Protein AF-A0A5C8RTC8-F1 (afdb_monomer_lite)

Sequence (124 aa):
QGHAAAHQTCLAHLARDVAYAVDTSDDPVPWRLQLWLQSVFALAERVTDLAASTLAAKRRSLDRQLGAILATRSRCELTRDLQAKIGRARDQLLVFLAHPGHVQPTNNGSERLLRPAVVQRKMT

Foldseek 3Di:
DDPPPPPPCALLVLLVLLVVCVVVDPWCLSVLVNVLSVLLVVCLVCLQVDDLVVLVVSLVVSLVS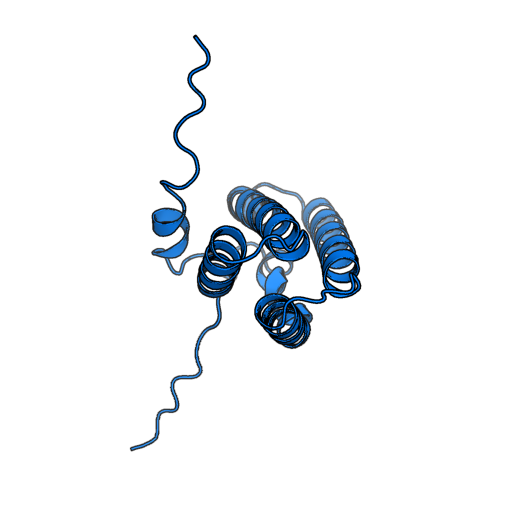LVVSLPDDDPDPSSVVSSVVCVVCSVPHSVCSNPRPPDNSDVPVRVVVVVPPPDDDPDD

Radius of gyration: 15.63 Å; chains: 1; bounding box: 41×54×36 Å

Secondary structure (DSSP, 8-state):
----------HHHHHHHHHHHHHH---HHHHHHHHHHHHHHHHHTTTTTS-HHHHHHHHHHHHHHHHHHHTS--S-HHHHHHHHHHHHHGGGTTGGGGSTTTS----TTHHHHHTTSS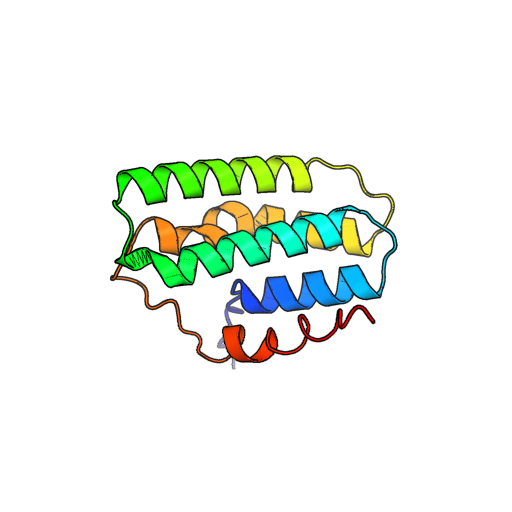------

pLDDT: mean 77.76, std 23.34, range [31.66, 98.06]

Structure (mmCIF, N/CA/C/O backbone):
data_AF-A0A5C8RTC8-F1
#
_entry.id   AF-A0A5C8RTC8-F1
#
loop_
_atom_site.group_PDB
_atom_site.id
_atom_site.type_symbol
_atom_site.label_atom_id
_atom_site.label_alt_id
_atom_site.label_comp_id
_atom_site.label_asym_id
_atom_site.label_entity_id
_atom_site.label_seq_id
_atom_site.pdbx_PDB_ins_code
_atom_site.Cartn_x
_atom_site.Cartn_y
_atom_site.Cartn_z
_atom_site.occupancy
_atom_site.B_iso_or_equiv
_atom_site.auth_seq_id
_atom_site.auth_comp_id
_atom_site.auth_asym_id
_atom_site.auth_atom_id
_atom_site.pdbx_PDB_model_num
ATOM 1 N N . GLN A 1 1 ? 0.727 -35.536 5.154 1.00 45.22 1 GLN A N 1
ATOM 2 C CA . GLN A 1 1 ? 1.306 -34.757 4.040 1.00 45.22 1 GLN A CA 1
ATOM 3 C C . GLN A 1 1 ? 0.198 -33.890 3.459 1.00 45.22 1 GLN A C 1
ATOM 5 O O . GLN A 1 1 ? -0.825 -34.454 3.097 1.00 45.22 1 GLN A O 1
ATOM 10 N N . GLY A 1 2 ? 0.362 -32.563 3.409 1.00 36.44 2 GLY A N 1
ATOM 11 C CA . GLY A 1 2 ? -0.568 -31.690 2.675 1.00 36.44 2 GLY A CA 1
ATOM 12 C C . GLY A 1 2 ? -1.383 -30.680 3.489 1.00 36.44 2 GLY A C 1
ATOM 13 O O . GLY A 1 2 ? -2.481 -30.335 3.072 1.00 36.44 2 GLY A O 1
ATOM 14 N N . HIS A 1 3 ? -0.869 -30.149 4.603 1.00 34.25 3 HIS A N 1
ATOM 15 C CA . HIS A 1 3 ? -1.328 -28.831 5.055 1.00 34.25 3 HIS A CA 1
ATOM 16 C C . HIS A 1 3 ? -0.594 -27.800 4.207 1.00 34.25 3 HIS A C 1
ATOM 18 O O . HIS A 1 3 ? 0.487 -27.342 4.572 1.00 34.25 3 HIS A O 1
ATOM 24 N N . ALA A 1 4 ? -1.130 -27.523 3.016 1.00 33.00 4 ALA A N 1
ATOM 25 C CA . ALA A 1 4 ? -0.689 -26.393 2.221 1.00 33.00 4 ALA A CA 1
ATOM 26 C C . ALA A 1 4 ? -0.743 -25.171 3.135 1.00 33.00 4 ALA A C 1
ATOM 28 O O . ALA A 1 4 ? -1.818 -24.770 3.584 1.00 33.00 4 ALA A O 1
ATOM 29 N N . ALA A 1 5 ? 0.437 -24.655 3.472 1.00 34.06 5 ALA A N 1
ATOM 30 C CA . ALA A 1 5 ? 0.617 -23.382 4.126 1.00 34.06 5 ALA A CA 1
ATOM 31 C C . ALA A 1 5 ? -0.114 -22.355 3.263 1.00 34.06 5 ALA A C 1
ATOM 33 O O . ALA A 1 5 ? 0.418 -21.886 2.258 1.00 34.06 5 ALA A O 1
ATOM 34 N N . ALA A 1 6 ? -1.374 -22.083 3.605 1.00 34.00 6 ALA A N 1
ATOM 35 C CA . ALA A 1 6 ? -2.145 -20.989 3.058 1.00 34.00 6 ALA A CA 1
ATOM 36 C C . ALA A 1 6 ? -1.396 -19.734 3.493 1.00 34.00 6 ALA A C 1
ATOM 38 O O . ALA A 1 6 ? -1.536 -19.244 4.612 1.00 34.00 6 ALA A O 1
ATOM 39 N N . HIS A 1 7 ? -0.457 -19.352 2.636 1.00 37.97 7 HIS A N 1
ATOM 40 C CA . HIS A 1 7 ? 0.582 -18.373 2.862 1.00 37.97 7 HIS A CA 1
ATOM 41 C C . HIS A 1 7 ? -0.125 -17.059 3.190 1.00 37.97 7 HIS A C 1
ATOM 43 O O . HIS A 1 7 ? -0.637 -16.389 2.291 1.00 37.97 7 HIS A O 1
ATOM 49 N N . GLN A 1 8 ? -0.224 -16.717 4.479 1.00 41.88 8 GLN A N 1
ATOM 50 C CA . GLN A 1 8 ? -0.744 -15.429 4.921 1.00 41.88 8 GLN A CA 1
ATOM 51 C C . GLN A 1 8 ? 0.174 -14.338 4.358 1.00 41.88 8 GLN A C 1
ATOM 53 O O . GLN A 1 8 ? 1.173 -13.939 4.959 1.00 41.88 8 GLN A O 1
ATOM 58 N N . THR A 1 9 ? -0.147 -13.858 3.160 1.00 54.03 9 THR A N 1
ATOM 59 C CA . THR A 1 9 ? 0.497 -12.699 2.549 1.00 54.03 9 THR A CA 1
ATOM 60 C C . THR A 1 9 ? -0.100 -11.470 3.225 1.00 54.03 9 THR A C 1
ATOM 62 O O . THR A 1 9 ? -1.003 -10.825 2.706 1.00 54.03 9 THR A O 1
ATOM 65 N N . CYS A 1 10 ? 0.336 -11.211 4.457 1.00 76.94 10 CYS A N 1
ATOM 66 C CA . CYS A 1 10 ? -0.020 -10.011 5.197 1.00 76.94 10 CYS A CA 1
ATOM 67 C C . CYS A 1 10 ? 0.659 -8.775 4.578 1.00 76.94 10 CYS A C 1
ATOM 69 O O . CYS A 1 10 ? 1.594 -8.885 3.777 1.00 76.94 10 CYS A O 1
ATOM 71 N N . LEU A 1 11 ? 0.229 -7.583 4.999 1.00 82.00 11 LEU A N 1
ATOM 72 C CA . LEU A 1 11 ? 0.848 -6.307 4.616 1.00 82.00 11 LEU A CA 1
ATOM 73 C C . LEU A 1 11 ? 2.367 -6.271 4.871 1.00 82.00 11 LEU A C 1
ATOM 75 O O . LEU A 1 11 ? 3.076 -5.541 4.189 1.00 82.00 11 LEU A O 1
ATOM 79 N N . ALA A 1 12 ? 2.882 -7.077 5.803 1.00 81.25 12 ALA A N 1
ATOM 80 C CA . ALA A 1 12 ? 4.307 -7.156 6.120 1.00 81.25 12 ALA A CA 1
ATOM 81 C C . ALA A 1 12 ? 5.136 -7.857 5.039 1.00 81.25 12 ALA A C 1
ATOM 83 O O . ALA A 1 12 ? 6.209 -7.381 4.680 1.00 81.25 12 ALA A O 1
ATOM 84 N N . HIS A 1 13 ? 4.633 -8.968 4.493 1.00 84.38 13 HIS A N 1
ATOM 85 C CA . HIS A 1 13 ? 5.279 -9.631 3.360 1.00 84.38 13 HIS A CA 1
ATOM 86 C C . HIS A 1 13 ? 5.252 -8.726 2.133 1.00 84.38 13 HIS A C 1
ATOM 88 O O . HIS A 1 13 ? 6.269 -8.568 1.466 1.00 84.38 13 HIS A O 1
ATOM 94 N N . LEU A 1 14 ? 4.119 -8.054 1.902 1.00 89.06 14 LEU A N 1
ATOM 95 C CA . LEU A 1 14 ? 4.031 -7.048 0.853 1.00 89.06 14 LEU A CA 1
ATOM 96 C C . LEU A 1 14 ? 5.043 -5.910 1.073 1.00 89.06 14 LEU A C 1
ATOM 98 O O . LEU A 1 14 ? 5.726 -5.513 0.136 1.00 89.06 14 LEU A O 1
ATOM 102 N N . ALA A 1 15 ? 5.193 -5.419 2.304 1.00 91.19 15 ALA A N 1
ATOM 103 C CA . ALA A 1 15 ? 6.181 -4.395 2.625 1.00 91.19 15 ALA A CA 1
ATOM 104 C C . ALA A 1 15 ? 7.620 -4.861 2.390 1.00 91.19 15 ALA A C 1
ATOM 106 O O . ALA A 1 15 ? 8.434 -4.075 1.911 1.00 91.19 15 ALA A O 1
ATOM 107 N N . ARG A 1 16 ? 7.923 -6.135 2.660 1.00 91.25 16 ARG A N 1
ATOM 108 C CA . ARG A 1 16 ? 9.233 -6.723 2.368 1.00 91.25 16 ARG A CA 1
ATOM 109 C C . ARG A 1 16 ? 9.510 -6.786 0.865 1.00 91.25 16 ARG A C 1
ATOM 111 O O . ARG A 1 16 ? 10.587 -6.377 0.446 1.00 91.25 16 ARG A O 1
ATOM 118 N N . ASP A 1 17 ? 8.549 -7.246 0.067 1.00 92.62 17 ASP A N 1
ATOM 119 C CA . ASP A 1 17 ? 8.698 -7.316 -1.393 1.00 92.62 17 ASP A CA 1
ATOM 120 C C . ASP A 1 17 ? 8.841 -5.920 -2.014 1.00 92.62 17 ASP A C 1
ATOM 122 O O . ASP A 1 17 ? 9.661 -5.709 -2.906 1.00 92.62 17 ASP A O 1
ATOM 126 N N . VAL A 1 18 ? 8.069 -4.948 -1.514 1.00 94.94 18 VAL A N 1
ATOM 127 C CA . VAL A 1 18 ? 8.156 -3.546 -1.939 1.00 94.94 18 VAL A CA 1
ATOM 128 C C . VAL A 1 18 ? 9.510 -2.945 -1.570 1.00 94.94 18 VAL A C 1
ATOM 130 O O . VAL A 1 18 ? 10.110 -2.290 -2.413 1.00 94.94 18 VAL A O 1
ATOM 133 N N . ALA A 1 19 ? 10.014 -3.178 -0.353 1.00 94.38 19 ALA A N 1
ATOM 134 C CA . ALA A 1 19 ? 11.333 -2.695 0.061 1.00 94.38 19 ALA A CA 1
ATOM 135 C C . ALA A 1 19 ? 12.447 -3.272 -0.823 1.00 94.38 19 ALA A C 1
ATOM 137 O O . ALA A 1 19 ? 13.274 -2.523 -1.329 1.00 94.38 19 ALA A O 1
ATOM 138 N N . TYR A 1 20 ? 12.404 -4.578 -1.101 1.00 93.50 20 TYR A N 1
ATOM 139 C CA . TYR A 1 20 ? 13.346 -5.208 -2.024 1.00 93.50 20 TYR A CA 1
ATOM 140 C C . TYR A 1 20 ? 13.297 -4.583 -3.429 1.00 93.50 20 TYR A C 1
ATOM 142 O O . TYR A 1 20 ? 14.338 -4.320 -4.030 1.00 93.50 20 TYR A O 1
ATOM 150 N N . ALA A 1 21 ? 12.097 -4.308 -3.948 1.00 94.50 21 ALA A N 1
ATOM 151 C CA . ALA A 1 21 ? 11.936 -3.680 -5.254 1.00 94.50 21 ALA A CA 1
ATOM 152 C C . ALA A 1 21 ? 12.408 -2.216 -5.282 1.00 94.50 21 ALA A C 1
ATOM 154 O O . ALA A 1 21 ? 12.930 -1.791 -6.306 1.00 94.50 21 ALA A O 1
ATOM 155 N N . VAL A 1 22 ? 12.268 -1.466 -4.182 1.00 95.25 22 VAL A N 1
ATOM 156 C CA . VAL A 1 22 ? 12.839 -0.112 -4.040 1.00 95.25 22 VAL A CA 1
ATOM 157 C C . VAL A 1 22 ? 14.365 -0.155 -4.087 1.00 95.25 22 VAL A C 1
ATOM 159 O O . VAL A 1 22 ? 14.969 0.672 -4.758 1.00 95.25 22 VAL A O 1
ATOM 162 N N . ASP A 1 23 ? 14.982 -1.133 -3.424 1.00 94.38 23 ASP A N 1
ATOM 163 C CA . ASP A 1 23 ? 16.443 -1.249 -3.371 1.00 94.38 23 ASP A CA 1
ATOM 164 C C . ASP A 1 23 ? 17.053 -1.761 -4.689 1.00 94.38 23 ASP A C 1
ATOM 166 O O . ASP A 1 23 ? 18.220 -1.503 -4.976 1.00 94.38 23 ASP A O 1
ATOM 170 N N . THR A 1 24 ? 16.280 -2.504 -5.489 1.00 93.62 24 THR A N 1
ATOM 171 C CA . THR A 1 24 ? 16.791 -3.245 -6.661 1.00 93.62 24 THR A CA 1
ATOM 172 C C . THR A 1 24 ? 16.348 -2.648 -8.004 1.00 93.62 24 THR A C 1
ATOM 174 O O . THR A 1 24 ? 16.799 -3.095 -9.057 1.00 93.62 24 THR A O 1
ATOM 177 N N . SER A 1 25 ? 15.450 -1.658 -8.014 1.00 90.81 25 SER A N 1
ATOM 178 C CA . SER A 1 25 ? 14.892 -1.090 -9.245 1.00 90.81 25 SER A CA 1
ATOM 179 C C . SER A 1 25 ? 14.801 0.433 -9.196 1.00 90.81 25 SER A C 1
ATOM 181 O O . SER A 1 25 ? 14.241 0.993 -8.264 1.00 90.81 25 SER A O 1
ATOM 183 N N . ASP A 1 26 ? 15.186 1.087 -10.296 1.00 92.25 26 ASP A N 1
ATOM 184 C CA . ASP A 1 26 ? 14.951 2.527 -10.521 1.00 92.25 26 ASP A CA 1
ATOM 185 C C . ASP A 1 26 ? 13.510 2.852 -10.974 1.00 92.25 26 ASP A C 1
ATOM 187 O O . ASP A 1 26 ? 13.210 3.965 -11.416 1.00 92.25 26 ASP A O 1
ATOM 191 N N . ASP A 1 27 ? 12.596 1.876 -10.932 1.00 95.38 27 ASP A N 1
ATOM 192 C CA . ASP A 1 27 ? 11.208 2.108 -11.315 1.00 95.38 27 ASP A CA 1
ATOM 193 C C . ASP A 1 27 ? 10.505 2.956 -10.236 1.00 95.38 27 ASP A C 1
ATOM 195 O O . ASP A 1 27 ? 10.668 2.705 -9.040 1.00 95.38 27 ASP A O 1
ATOM 199 N N . PRO A 1 28 ? 9.693 3.961 -10.604 1.00 94.19 28 PRO A N 1
ATOM 200 C CA . PRO A 1 28 ? 9.014 4.797 -9.616 1.00 94.19 28 PRO A CA 1
ATOM 201 C C . PRO A 1 28 ? 7.877 4.080 -8.867 1.00 94.19 28 PRO A C 1
ATOM 203 O O . PRO A 1 28 ? 7.411 4.575 -7.835 1.00 94.19 28 PRO A O 1
ATOM 206 N N . VAL A 1 29 ? 7.363 2.953 -9.372 1.00 97.12 29 VAL A N 1
ATOM 207 C CA . VAL A 1 29 ? 6.213 2.252 -8.781 1.00 97.12 29 VAL A CA 1
ATOM 208 C C . VAL A 1 29 ? 6.523 1.669 -7.394 1.00 97.12 29 VAL A C 1
ATOM 210 O O . VAL A 1 29 ? 5.733 1.951 -6.488 1.00 97.12 29 VAL A O 1
ATOM 213 N N . PRO A 1 30 ? 7.624 0.919 -7.162 1.00 96.12 30 PRO A N 1
ATOM 214 C CA . PRO A 1 30 ? 8.003 0.445 -5.829 1.00 96.12 30 PRO A CA 1
ATOM 215 C C . PRO A 1 30 ? 8.026 1.546 -4.766 1.00 96.12 30 PRO A C 1
ATOM 217 O O . PRO A 1 30 ? 7.446 1.380 -3.693 1.00 96.12 30 PRO A O 1
ATOM 220 N N . TRP A 1 31 ? 8.591 2.714 -5.079 1.00 95.94 31 TRP A N 1
ATOM 221 C CA . TRP A 1 31 ? 8.628 3.832 -4.135 1.00 95.94 31 TRP A CA 1
ATOM 222 C C . TRP A 1 31 ? 7.224 4.360 -3.801 1.00 95.94 31 TRP A C 1
ATOM 224 O O . TRP A 1 31 ? 6.886 4.592 -2.639 1.00 95.94 31 TRP A O 1
ATOM 234 N N . ARG A 1 32 ? 6.341 4.471 -4.802 1.00 97.81 32 ARG A N 1
ATOM 235 C CA . ARG A 1 32 ? 4.937 4.861 -4.575 1.00 97.81 32 ARG A CA 1
ATOM 236 C C . ARG A 1 32 ? 4.180 3.828 -3.737 1.00 97.81 32 ARG A C 1
ATOM 238 O O . ARG A 1 32 ? 3.374 4.213 -2.890 1.00 97.81 32 ARG A O 1
ATOM 245 N N . LEU A 1 33 ? 4.442 2.536 -3.943 1.00 97.06 33 LEU A N 1
ATOM 246 C CA . LEU A 1 33 ? 3.893 1.460 -3.113 1.00 97.06 33 LEU A CA 1
ATOM 247 C C . LEU A 1 33 ? 4.399 1.545 -1.668 1.00 97.06 33 LEU A C 1
ATOM 249 O O . LEU A 1 33 ? 3.621 1.316 -0.743 1.00 97.06 33 LEU A O 1
ATOM 253 N N . GLN A 1 34 ? 5.663 1.919 -1.461 1.00 96.62 34 GLN A N 1
ATOM 254 C CA . GLN A 1 34 ? 6.245 2.088 -0.130 1.00 96.62 34 GLN A CA 1
ATOM 255 C C . GLN A 1 34 ? 5.545 3.211 0.648 1.00 96.62 34 GLN A C 1
ATOM 257 O O . GLN A 1 34 ? 5.133 3.002 1.789 1.00 96.62 34 GLN A O 1
ATOM 262 N N . LEU A 1 35 ? 5.328 4.372 0.021 1.00 96.81 35 LEU A N 1
ATOM 263 C CA . LEU A 1 35 ? 4.580 5.480 0.631 1.00 96.81 35 LEU A CA 1
ATOM 264 C C . LEU A 1 35 ? 3.119 5.119 0.924 1.00 96.81 35 LEU A C 1
ATOM 266 O O . LEU A 1 35 ? 2.559 5.498 1.959 1.00 96.81 35 LEU A O 1
ATOM 270 N N . TRP A 1 36 ? 2.492 4.372 0.015 1.00 97.75 36 TRP A N 1
ATOM 271 C CA . TRP A 1 36 ? 1.139 3.872 0.220 1.00 97.75 36 TRP A CA 1
ATOM 272 C C . TRP A 1 36 ? 1.075 2.939 1.437 1.00 97.75 36 TRP A C 1
ATOM 274 O O . TRP A 1 36 ? 0.232 3.139 2.309 1.00 97.75 36 TRP A O 1
ATOM 284 N N . LEU A 1 37 ? 2.009 1.990 1.564 1.00 95.50 37 LEU A N 1
ATOM 285 C CA . LEU A 1 37 ? 2.097 1.090 2.719 1.00 95.50 37 LEU A CA 1
ATOM 286 C C . LEU A 1 37 ? 2.324 1.839 4.034 1.00 95.50 37 LEU A C 1
ATOM 288 O O . LEU A 1 37 ? 1.666 1.532 5.023 1.00 95.50 37 LEU A O 1
ATOM 292 N N . GLN A 1 38 ? 3.199 2.847 4.051 1.00 94.31 38 GLN A N 1
ATOM 293 C CA . GLN A 1 38 ? 3.396 3.696 5.232 1.00 94.31 38 GLN A CA 1
ATOM 294 C C . GLN A 1 38 ? 2.086 4.367 5.665 1.00 94.31 38 GLN A C 1
ATOM 296 O O . GLN A 1 38 ? 1.760 4.389 6.850 1.00 94.31 38 GLN A O 1
ATOM 301 N N . SER A 1 39 ? 1.291 4.846 4.704 1.00 95.06 39 SER A N 1
ATOM 302 C CA . SER A 1 39 ? -0.023 5.437 4.980 1.00 95.06 39 SER A CA 1
ATOM 303 C C . SER A 1 39 ? -1.032 4.411 5.511 1.00 95.06 39 SER A C 1
ATOM 305 O O . SER A 1 39 ? -1.852 4.744 6.368 1.00 95.06 39 SER A O 1
ATOM 307 N N . VAL A 1 40 ? -0.976 3.163 5.030 1.00 93.19 40 VAL A N 1
ATOM 308 C CA . VAL A 1 40 ? -1.799 2.055 5.541 1.00 93.19 40 VAL A CA 1
ATOM 309 C C . VAL A 1 40 ? -1.428 1.724 6.986 1.00 93.19 40 VAL A C 1
ATOM 311 O O . VAL A 1 40 ? -2.324 1.634 7.823 1.00 93.19 40 VAL A O 1
ATOM 314 N N . PHE A 1 41 ? -0.136 1.588 7.302 1.00 88.69 41 PHE A N 1
ATOM 315 C CA . PHE A 1 41 ? 0.320 1.283 8.663 1.00 88.69 41 PHE A CA 1
ATOM 316 C C . PHE A 1 41 ? 0.001 2.414 9.647 1.00 88.69 41 PHE A C 1
ATOM 318 O O . PHE A 1 41 ? -0.579 2.153 10.695 1.00 88.69 41 PHE A O 1
ATOM 325 N N . ALA A 1 42 ? 0.236 3.673 9.268 1.00 89.62 42 ALA A N 1
ATOM 326 C CA . ALA A 1 42 ? -0.130 4.825 10.096 1.00 89.62 42 ALA A CA 1
ATOM 327 C C . ALA A 1 42 ? -1.645 4.912 10.369 1.00 89.62 42 ALA A C 1
ATOM 329 O O . ALA A 1 42 ? -2.079 5.434 11.396 1.00 89.62 42 ALA A O 1
ATOM 330 N N . LEU A 1 43 ? -2.477 4.421 9.443 1.00 89.62 43 LEU A N 1
ATOM 331 C CA . LEU A 1 43 ? -3.915 4.315 9.666 1.00 89.62 43 LEU A CA 1
ATOM 332 C C . LEU A 1 43 ? -4.275 3.133 10.573 1.00 89.62 43 LEU A C 1
ATOM 334 O O . LEU A 1 43 ? -5.197 3.259 11.376 1.00 89.62 43 LEU A O 1
ATOM 338 N N . ALA A 1 44 ? -3.563 2.012 10.456 1.00 86.06 44 ALA A N 1
ATOM 339 C CA . ALA A 1 44 ? -3.762 0.840 11.301 1.00 86.06 44 ALA A CA 1
ATOM 340 C C . ALA A 1 44 ? -3.503 1.146 12.781 1.00 86.06 44 ALA A C 1
ATOM 342 O O . ALA A 1 44 ? -4.315 0.758 13.616 1.00 86.06 44 ALA A O 1
ATOM 343 N N . GLU A 1 45 ? -2.463 1.925 13.090 1.00 86.06 45 GLU A N 1
ATOM 344 C CA . GLU A 1 45 ? -2.151 2.374 14.458 1.00 86.06 45 GLU A CA 1
ATOM 345 C C . GLU A 1 45 ? -3.283 3.191 15.105 1.00 86.06 45 GLU A C 1
ATOM 347 O O . GLU A 1 45 ? -3.400 3.233 16.322 1.00 86.06 45 GLU A O 1
ATOM 352 N N . ARG A 1 46 ? -4.137 3.833 14.297 1.00 86.12 46 ARG A N 1
ATOM 353 C CA . ARG A 1 46 ? -5.209 4.736 14.754 1.00 86.12 46 ARG A CA 1
ATOM 354 C C . ARG A 1 46 ? -6.606 4.169 14.521 1.00 86.12 46 ARG A C 1
ATOM 356 O O . ARG A 1 46 ? -7.594 4.900 14.604 1.00 86.12 46 ARG A O 1
ATOM 363 N N . VAL A 1 47 ? -6.707 2.895 14.144 1.00 83.94 47 VAL A N 1
ATOM 364 C CA . VAL A 1 47 ? -7.962 2.308 13.652 1.00 83.94 47 VAL A CA 1
ATOM 365 C C . VAL A 1 47 ? -9.057 2.278 14.724 1.00 83.94 47 VAL A C 1
ATOM 367 O O . VAL A 1 47 ? -10.233 2.366 14.390 1.00 83.94 47 VAL A O 1
ATOM 370 N N . THR A 1 48 ? -8.688 2.209 16.003 1.00 83.44 48 THR A N 1
ATOM 371 C CA . THR A 1 48 ? -9.618 2.239 17.145 1.00 83.44 48 THR A CA 1
ATOM 372 C C . THR A 1 48 ? -10.022 3.648 17.570 1.00 83.44 48 THR A C 1
ATOM 374 O O . THR A 1 48 ? -11.033 3.809 18.244 1.00 83.44 48 THR A O 1
ATOM 377 N N . ASP A 1 49 ? -9.269 4.667 17.151 1.00 87.00 49 ASP A N 1
ATOM 378 C CA . ASP A 1 49 ? -9.422 6.045 17.638 1.00 87.00 49 ASP A CA 1
ATOM 379 C C . ASP A 1 49 ? -10.231 6.921 16.672 1.00 87.00 49 ASP A C 1
ATOM 381 O O . ASP A 1 49 ? -10.584 8.062 16.972 1.00 87.00 49 ASP A O 1
ATOM 385 N N . LEU A 1 50 ? -10.485 6.418 15.463 1.00 86.81 50 LEU A N 1
ATOM 386 C CA . LEU A 1 50 ? -11.156 7.147 14.397 1.00 86.81 50 LEU A CA 1
ATOM 387 C C . LEU A 1 50 ? -12.608 6.698 14.249 1.00 86.81 50 LEU A C 1
ATOM 389 O O . LEU A 1 50 ? -12.921 5.511 14.248 1.00 86.81 50 LEU A O 1
ATOM 393 N N . ALA A 1 51 ? -13.496 7.664 14.005 1.00 90.31 51 ALA A N 1
ATOM 394 C CA . ALA A 1 51 ? -14.880 7.377 13.650 1.00 90.31 51 ALA A CA 1
ATOM 395 C C . ALA A 1 51 ? -14.972 6.479 12.401 1.00 90.31 51 ALA A C 1
ATOM 397 O O . ALA A 1 51 ? -14.209 6.641 11.440 1.00 90.31 51 ALA A O 1
ATOM 398 N N . ALA A 1 52 ? -15.970 5.592 12.367 1.00 87.31 52 ALA A N 1
ATOM 399 C CA . ALA A 1 52 ? -16.183 4.656 11.261 1.00 87.31 52 ALA A CA 1
ATOM 400 C C . ALA A 1 52 ? -16.321 5.356 9.893 1.00 87.31 52 ALA A C 1
ATOM 402 O O . ALA A 1 52 ? -15.784 4.886 8.889 1.00 87.31 52 ALA A O 1
ATOM 403 N N . SER A 1 53 ? -16.976 6.521 9.845 1.00 91.38 53 SER A N 1
ATOM 404 C CA . SER A 1 53 ? -17.096 7.339 8.629 1.00 91.38 53 SER A CA 1
ATOM 405 C C . SER A 1 53 ? -15.737 7.848 8.129 1.00 91.38 53 SER A C 1
ATOM 407 O O . SER A 1 53 ? -15.457 7.801 6.926 1.00 91.38 53 SER A O 1
ATOM 409 N N . THR A 1 54 ? -14.861 8.264 9.046 1.00 93.50 54 THR A N 1
ATOM 410 C CA . THR A 1 54 ? -13.485 8.686 8.755 1.00 93.50 54 THR A CA 1
ATOM 411 C C . THR A 1 54 ? -12.647 7.520 8.238 1.00 93.50 54 THR A C 1
ATOM 413 O O . THR A 1 54 ? -11.949 7.672 7.233 1.00 93.50 54 THR A O 1
ATOM 416 N N . LEU A 1 55 ? -12.745 6.340 8.860 1.00 90.38 55 LEU A N 1
ATOM 417 C CA . LEU A 1 55 ? -12.073 5.125 8.384 1.00 90.38 55 LEU A CA 1
ATOM 418 C C . LEU A 1 55 ? -12.540 4.739 6.979 1.00 90.38 55 LEU A C 1
ATOM 420 O O . LEU A 1 55 ? -11.713 4.507 6.097 1.00 90.38 55 LEU A O 1
ATOM 424 N N . ALA A 1 56 ? -13.849 4.762 6.726 1.00 91.31 56 ALA A N 1
ATOM 425 C CA . ALA A 1 56 ? -14.411 4.468 5.413 1.00 91.31 56 ALA A CA 1
ATOM 426 C C . ALA A 1 56 ? -13.946 5.469 4.340 1.00 91.31 56 ALA A C 1
ATOM 428 O O . ALA A 1 56 ? -13.697 5.086 3.194 1.00 91.31 56 ALA A O 1
ATOM 429 N N . ALA A 1 57 ? -13.820 6.756 4.680 1.00 95.81 57 ALA A N 1
ATOM 430 C CA . ALA A 1 57 ? -13.272 7.769 3.777 1.00 95.81 57 ALA A CA 1
ATOM 431 C C . ALA A 1 57 ? -11.789 7.522 3.465 1.00 95.81 57 ALA A C 1
ATOM 433 O O . ALA A 1 57 ? -11.394 7.536 2.296 1.00 95.81 57 ALA A O 1
ATOM 434 N N . LYS A 1 58 ? -10.981 7.228 4.489 1.00 95.31 58 LYS A N 1
ATOM 435 C CA . LYS A 1 58 ? -9.552 6.932 4.327 1.00 95.31 58 LYS A CA 1
ATOM 436 C C . LYS A 1 58 ? -9.315 5.642 3.543 1.00 95.31 58 LYS A C 1
ATOM 438 O O . LYS A 1 58 ? -8.512 5.658 2.615 1.00 95.31 58 LYS A O 1
ATOM 443 N N . ARG A 1 59 ? -10.073 4.574 3.817 1.00 93.44 59 ARG A N 1
ATOM 444 C CA . ARG A 1 59 ? -10.041 3.314 3.053 1.00 93.44 59 ARG A CA 1
ATOM 445 C C . ARG A 1 59 ? -10.303 3.556 1.567 1.00 93.44 59 ARG A C 1
ATOM 447 O O . ARG A 1 59 ? -9.523 3.105 0.737 1.00 93.44 59 ARG A O 1
ATOM 454 N N . ARG A 1 60 ? -11.353 4.312 1.221 1.00 95.56 60 ARG A N 1
ATOM 455 C CA . ARG A 1 60 ? -11.658 4.668 -0.180 1.00 95.56 60 ARG A CA 1
ATOM 456 C C . ARG A 1 60 ? -10.540 5.481 -0.832 1.00 95.56 60 ARG A C 1
ATOM 458 O O . ARG A 1 60 ? -10.266 5.304 -2.014 1.00 95.56 60 ARG A O 1
ATOM 465 N N . SER A 1 61 ? -9.903 6.379 -0.081 1.00 97.25 61 SER A N 1
ATOM 466 C CA . SER A 1 61 ? -8.757 7.148 -0.576 1.00 97.25 61 SER A CA 1
ATOM 467 C C . SER A 1 61 ? -7.559 6.247 -0.879 1.00 97.25 61 SER A C 1
ATOM 469 O O . SER A 1 61 ? -7.003 6.326 -1.971 1.00 97.25 61 SER A O 1
ATOM 471 N N . LEU A 1 62 ? -7.200 5.361 0.055 1.00 96.50 62 LEU A N 1
ATOM 472 C CA . LEU A 1 62 ? -6.102 4.406 -0.102 1.00 96.50 62 LEU A CA 1
ATOM 473 C C . LEU A 1 62 ? -6.354 3.431 -1.254 1.00 96.50 62 LEU A C 1
ATOM 475 O O . LEU A 1 62 ? -5.434 3.163 -2.019 1.00 96.50 62 LEU A O 1
ATOM 479 N N . ASP A 1 63 ? -7.585 2.947 -1.426 1.00 95.88 63 ASP A N 1
ATOM 480 C CA . ASP A 1 63 ? -7.929 2.064 -2.543 1.00 95.88 63 ASP A CA 1
ATOM 481 C C . ASP A 1 63 ? -7.786 2.765 -3.907 1.00 95.88 63 ASP A C 1
ATOM 483 O O . ASP A 1 63 ? -7.186 2.216 -4.833 1.00 95.88 63 ASP A O 1
ATOM 487 N N . ARG A 1 64 ? -8.244 4.020 -4.028 1.00 97.81 64 ARG A N 1
ATOM 488 C CA . ARG A 1 64 ? -8.041 4.814 -5.254 1.00 97.81 64 ARG A CA 1
ATOM 489 C C . ARG A 1 64 ? -6.564 5.071 -5.544 1.00 97.81 64 ARG A C 1
ATOM 491 O O . ARG A 1 64 ? -6.143 4.948 -6.693 1.00 97.81 64 ARG A O 1
ATOM 498 N N . GLN A 1 65 ? -5.781 5.418 -4.522 1.00 98.06 65 GLN A N 1
ATOM 499 C CA . GLN A 1 65 ? -4.335 5.610 -4.661 1.00 98.06 65 GLN A CA 1
ATOM 500 C C . GLN A 1 65 ? -3.655 4.326 -5.139 1.00 98.06 65 GLN A C 1
ATOM 502 O O . GLN A 1 65 ? -2.865 4.374 -6.079 1.00 98.06 65 GLN A O 1
ATOM 507 N N . LEU A 1 66 ? -4.014 3.180 -4.551 1.00 97.62 66 LEU A N 1
ATOM 508 C CA . LEU A 1 66 ? -3.498 1.883 -4.968 1.00 97.62 66 LEU A CA 1
ATOM 509 C C . LEU A 1 66 ? -3.844 1.596 -6.431 1.00 97.62 66 LEU A C 1
ATOM 511 O O . LEU A 1 66 ? -2.958 1.259 -7.210 1.00 97.62 66 LEU A O 1
ATOM 515 N N . GLY A 1 67 ? -5.100 1.808 -6.834 1.00 97.69 67 GLY A N 1
ATOM 516 C CA . GLY A 1 67 ? -5.525 1.654 -8.226 1.00 97.69 67 GLY A CA 1
ATOM 517 C C . GLY A 1 67 ? -4.697 2.495 -9.205 1.00 97.69 67 GLY A C 1
ATOM 518 O O . GLY A 1 67 ? -4.263 1.988 -10.236 1.00 97.69 67 GLY A O 1
ATOM 519 N N . ALA A 1 68 ? -4.401 3.751 -8.860 1.00 98.06 68 ALA A N 1
ATOM 520 C CA . ALA A 1 68 ? -3.560 4.621 -9.685 1.00 98.06 68 ALA A CA 1
ATOM 521 C C . ALA A 1 68 ? -2.093 4.152 -9.764 1.00 98.06 68 ALA A C 1
ATOM 523 O O . ALA A 1 68 ? -1.442 4.308 -10.799 1.00 98.06 68 ALA A O 1
ATOM 524 N N . ILE A 1 69 ? -1.555 3.575 -8.685 1.00 97.81 69 ILE A N 1
ATOM 525 C CA . ILE A 1 69 ? -0.206 2.993 -8.680 1.00 97.81 69 ILE A CA 1
ATOM 526 C C . ILE A 1 69 ? -0.165 1.740 -9.565 1.00 97.81 69 ILE A C 1
ATOM 528 O O . ILE A 1 69 ? 0.724 1.609 -10.404 1.00 97.81 69 ILE A O 1
ATOM 532 N N . LEU A 1 70 ? -1.157 0.856 -9.442 1.00 96.81 70 LEU A N 1
ATOM 533 C CA . LEU A 1 70 ? -1.251 -0.373 -10.237 1.00 96.81 70 LEU A CA 1
ATOM 534 C C . LEU A 1 70 ? -1.489 -0.111 -11.731 1.00 96.81 70 LEU A C 1
ATOM 536 O O . LEU A 1 70 ? -1.055 -0.900 -12.561 1.00 96.81 70 LEU A O 1
ATOM 540 N N . ALA A 1 71 ? -2.131 1.003 -12.087 1.00 97.00 71 ALA A N 1
ATOM 541 C CA . ALA A 1 71 ? -2.328 1.408 -13.480 1.00 97.00 71 ALA A CA 1
ATOM 542 C C . ALA A 1 71 ? -1.074 2.023 -14.134 1.00 97.00 71 ALA A C 1
ATOM 544 O O . ALA A 1 71 ? -1.050 2.247 -15.346 1.00 97.00 71 ALA A O 1
ATOM 545 N N . THR A 1 72 ? -0.032 2.333 -13.355 1.00 97.19 72 THR A N 1
ATOM 546 C CA . THR A 1 72 ? 1.202 2.923 -13.886 1.00 97.19 72 THR A CA 1
ATOM 547 C C . THR A 1 72 ? 1.973 1.869 -14.677 1.00 97.19 72 THR A C 1
ATOM 549 O O . THR A 1 72 ? 2.293 0.809 -14.147 1.00 97.19 72 THR A O 1
ATOM 552 N N . ARG A 1 73 ? 2.289 2.141 -15.947 1.00 95.06 73 ARG A N 1
ATOM 553 C CA . ARG A 1 73 ? 3.081 1.211 -16.766 1.00 95.06 73 ARG A CA 1
ATOM 554 C C . ARG A 1 73 ? 4.520 1.152 -16.258 1.00 95.06 73 ARG A C 1
ATOM 556 O O . ARG A 1 73 ? 5.163 2.190 -16.149 1.00 95.06 73 ARG A O 1
ATOM 563 N N . SER A 1 74 ? 5.024 -0.060 -16.049 1.00 95.19 74 SER A N 1
ATOM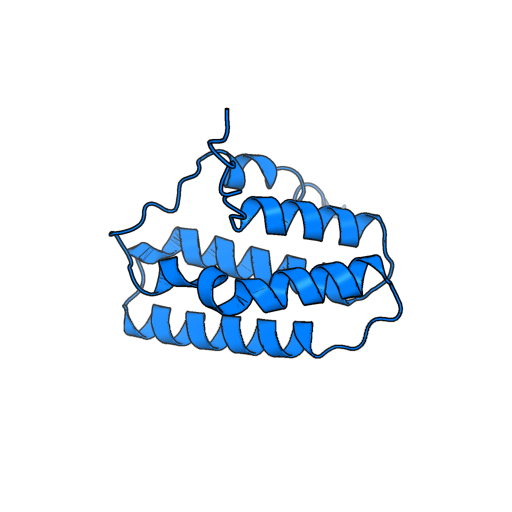 564 C CA . SER A 1 74 ? 6.420 -0.325 -15.702 1.00 95.19 74 SER A CA 1
ATOM 565 C C . SER A 1 74 ? 7.130 -1.111 -16.807 1.00 95.19 74 SER A C 1
ATOM 567 O O . SER A 1 74 ? 6.566 -2.034 -17.404 1.00 95.19 74 SER A O 1
ATOM 569 N N . ARG A 1 75 ? 8.394 -0.757 -17.070 1.00 94.12 75 ARG A N 1
ATOM 570 C CA . ARG A 1 75 ? 9.290 -1.527 -17.953 1.00 94.12 75 ARG A CA 1
ATOM 571 C C . ARG A 1 75 ? 10.089 -2.588 -17.187 1.00 94.12 75 ARG A C 1
ATOM 573 O O . ARG A 1 75 ? 10.603 -3.512 -17.809 1.00 94.12 75 ARG A O 1
ATOM 580 N N . CYS A 1 76 ? 10.133 -2.496 -15.860 1.00 95.88 76 CYS A N 1
ATOM 581 C CA . CYS A 1 76 ? 10.817 -3.430 -14.976 1.00 95.88 76 CYS A CA 1
ATOM 582 C C . CYS A 1 76 ? 9.946 -4.670 -14.718 1.00 95.88 76 CYS A C 1
ATOM 584 O O . CYS A 1 76 ? 8.800 -4.553 -14.287 1.00 95.88 76 CYS A O 1
ATOM 586 N N . GLU A 1 77 ? 10.475 -5.865 -14.983 1.00 95.75 77 GLU A N 1
ATOM 587 C CA . GLU A 1 77 ? 9.748 -7.126 -14.777 1.00 95.75 77 GLU A CA 1
ATOM 588 C C . GLU A 1 77 ? 9.381 -7.355 -13.311 1.00 95.75 77 GLU A C 1
ATOM 590 O O . GLU A 1 77 ? 8.207 -7.555 -13.012 1.00 95.75 77 GLU A O 1
ATOM 595 N N . LEU A 1 78 ? 10.342 -7.165 -12.400 1.00 94.56 78 LEU A N 1
ATOM 596 C CA . LEU A 1 78 ? 10.124 -7.235 -10.953 1.00 94.56 78 LEU A CA 1
ATOM 597 C C . LEU A 1 78 ? 8.951 -6.351 -10.503 1.00 94.56 78 LEU A C 1
ATOM 599 O O . LEU A 1 78 ? 8.114 -6.759 -9.699 1.00 94.56 78 LEU A O 1
ATOM 603 N N . THR A 1 79 ? 8.865 -5.137 -11.047 1.00 95.44 79 THR A N 1
ATOM 604 C CA . THR A 1 79 ? 7.785 -4.205 -10.717 1.00 95.44 79 THR A CA 1
ATOM 605 C C . THR A 1 79 ? 6.444 -4.668 -11.278 1.00 95.44 79 THR A C 1
ATOM 607 O O . THR A 1 79 ? 5.435 -4.583 -10.577 1.00 95.44 79 THR A O 1
ATOM 610 N N . ARG A 1 80 ? 6.402 -5.181 -12.514 1.00 96.88 80 ARG A N 1
ATOM 611 C CA . ARG A 1 80 ? 5.163 -5.723 -13.096 1.00 96.88 80 ARG A CA 1
ATOM 612 C C . ARG A 1 80 ? 4.649 -6.920 -12.303 1.00 96.88 80 ARG A C 1
ATOM 614 O O . ARG A 1 80 ? 3.449 -6.998 -12.037 1.00 96.88 80 ARG A O 1
ATOM 621 N N . ASP A 1 81 ? 5.540 -7.807 -11.876 1.00 95.31 81 ASP A N 1
ATOM 622 C CA . ASP A 1 81 ? 5.187 -8.965 -11.054 1.00 95.31 81 ASP A CA 1
ATOM 623 C C . ASP A 1 81 ? 4.633 -8.537 -9.697 1.00 95.31 81 ASP A C 1
ATOM 625 O O . ASP A 1 81 ? 3.613 -9.064 -9.236 1.00 95.31 81 ASP A O 1
ATOM 629 N N . LEU A 1 82 ? 5.249 -7.520 -9.089 1.00 94.19 82 LEU A N 1
ATOM 630 C CA . LEU A 1 82 ? 4.773 -6.914 -7.854 1.00 94.19 82 LEU A CA 1
ATOM 631 C C . LEU A 1 82 ? 3.385 -6.280 -8.039 1.00 94.19 82 LEU A C 1
ATOM 633 O O . LEU A 1 82 ? 2.479 -6.557 -7.252 1.00 94.19 82 LEU A O 1
ATOM 637 N N . GLN A 1 83 ? 3.169 -5.500 -9.103 1.00 96.44 83 GLN A N 1
ATOM 638 C CA . GLN A 1 83 ? 1.856 -4.932 -9.430 1.00 96.44 83 GLN A CA 1
ATOM 639 C C . GLN A 1 83 ? 0.802 -6.025 -9.637 1.00 96.44 83 GLN A C 1
ATOM 641 O O . GLN A 1 83 ? -0.301 -5.922 -9.100 1.00 96.44 83 GLN A O 1
ATOM 646 N N . ALA A 1 84 ? 1.131 -7.100 -10.357 1.00 95.12 84 ALA A N 1
ATOM 647 C CA . ALA A 1 84 ? 0.219 -8.215 -10.587 1.00 95.12 84 ALA A CA 1
ATOM 648 C C . ALA A 1 84 ? -0.121 -8.950 -9.280 1.00 95.12 84 ALA A C 1
ATOM 650 O O . ALA A 1 84 ? -1.286 -9.272 -9.030 1.00 95.12 84 ALA A O 1
ATOM 651 N N . LYS A 1 85 ? 0.876 -9.183 -8.416 1.00 92.31 85 LYS A N 1
ATOM 652 C CA . LYS A 1 85 ? 0.688 -9.785 -7.089 1.00 92.31 85 LYS A CA 1
ATOM 653 C C . LYS A 1 85 ? -0.248 -8.949 -6.223 1.00 92.31 85 LYS A C 1
ATOM 655 O O . LYS A 1 85 ? -1.198 -9.488 -5.659 1.00 92.31 85 LYS A O 1
ATOM 660 N N . ILE A 1 86 ? -0.009 -7.644 -6.156 1.00 93.00 86 ILE A N 1
ATOM 661 C CA . ILE A 1 86 ? -0.828 -6.709 -5.379 1.00 93.00 86 ILE A CA 1
ATOM 662 C C . ILE A 1 86 ? -2.236 -6.606 -5.961 1.00 93.00 86 ILE A C 1
ATOM 664 O O . ILE A 1 86 ? -3.203 -6.631 -5.208 1.00 93.00 86 ILE A O 1
ATOM 668 N N . GLY A 1 87 ? -2.366 -6.554 -7.289 1.00 93.50 87 GLY A N 1
ATOM 669 C CA . GLY A 1 87 ? -3.655 -6.523 -7.976 1.00 93.50 87 GLY A CA 1
ATOM 670 C C . GLY A 1 87 ? -4.548 -7.705 -7.599 1.00 93.50 87 GLY A C 1
ATOM 671 O O . GLY A 1 87 ? -5.715 -7.498 -7.282 1.00 93.50 87 GLY A O 1
ATOM 672 N N . ARG A 1 88 ? -3.990 -8.923 -7.527 1.00 91.00 88 ARG A N 1
ATOM 673 C CA . ARG A 1 88 ? -4.720 -10.128 -7.081 1.00 91.00 88 ARG A CA 1
ATOM 674 C C . ARG A 1 88 ? -5.161 -10.072 -5.616 1.00 91.00 88 ARG A C 1
ATOM 676 O O . ARG A 1 88 ? -6.151 -10.698 -5.254 1.00 91.00 88 ARG A O 1
ATOM 683 N N . ALA A 1 89 ? -4.422 -9.355 -4.772 1.00 88.44 89 ALA A N 1
ATOM 684 C CA . ALA A 1 89 ? -4.696 -9.250 -3.341 1.00 88.44 89 ALA A CA 1
ATOM 685 C C . ALA A 1 89 ? -5.488 -7.987 -2.956 1.00 88.44 89 ALA A C 1
ATOM 687 O O . ALA A 1 89 ? -5.849 -7.848 -1.788 1.00 88.44 89 ALA A O 1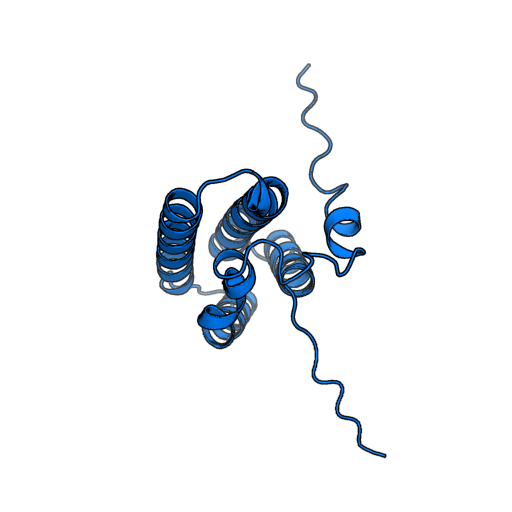
ATOM 688 N N . ARG A 1 90 ? -5.760 -7.071 -3.900 1.00 89.38 90 ARG A N 1
ATOM 689 C CA . ARG A 1 90 ? -6.260 -5.707 -3.644 1.00 89.38 90 ARG A CA 1
ATOM 690 C C . ARG A 1 90 ? -7.437 -5.659 -2.674 1.00 89.38 90 ARG A C 1
ATOM 692 O O . ARG A 1 90 ? -7.387 -4.907 -1.701 1.00 89.38 90 ARG A O 1
ATOM 699 N N . ASP A 1 91 ? -8.445 -6.494 -2.901 1.00 84.06 91 ASP A N 1
ATOM 700 C CA . ASP A 1 91 ? -9.682 -6.486 -2.114 1.00 84.06 91 ASP A CA 1
ATOM 701 C C . ASP A 1 91 ? -9.478 -6.936 -0.660 1.00 84.06 91 ASP A C 1
ATOM 703 O O . ASP A 1 91 ? -10.297 -6.631 0.204 1.00 84.06 91 ASP A O 1
ATOM 707 N N . GLN A 1 92 ? -8.362 -7.611 -0.368 1.00 83.50 92 GLN A N 1
ATOM 708 C CA . GLN A 1 92 ? -8.032 -8.154 0.949 1.00 83.50 92 GLN A CA 1
ATOM 709 C C . GLN A 1 92 ? -7.136 -7.214 1.775 1.00 83.50 92 GLN A C 1
ATOM 711 O O . GLN A 1 92 ? -7.161 -7.268 3.004 1.00 83.50 92 GLN A O 1
ATOM 716 N N . LEU A 1 93 ? -6.375 -6.313 1.137 1.00 85.88 93 LEU A N 1
ATOM 717 C CA . LEU A 1 93 ? -5.330 -5.515 1.806 1.00 85.88 93 LEU A CA 1
ATOM 718 C C . LEU A 1 93 ? -5.864 -4.529 2.855 1.00 85.88 93 LEU A C 1
ATOM 720 O O . LEU A 1 93 ? -5.145 -4.177 3.787 1.00 85.88 93 LEU A O 1
ATOM 724 N N . LEU A 1 94 ? -7.109 -4.070 2.703 1.00 86.62 94 LEU A N 1
ATOM 725 C CA . LEU A 1 94 ? -7.707 -3.018 3.537 1.00 86.62 94 LEU A CA 1
ATOM 726 C C . LEU A 1 94 ? -8.926 -3.495 4.344 1.00 86.62 94 LEU A C 1
ATOM 728 O O . LEU A 1 94 ? -9.641 -2.669 4.913 1.00 86.62 94 LEU A O 1
ATOM 732 N N . VAL A 1 95 ? -9.192 -4.807 4.396 1.00 82.19 95 VAL A N 1
ATOM 733 C CA . VAL A 1 95 ? -10.376 -5.374 5.077 1.00 82.19 95 VAL A CA 1
ATOM 734 C C . VAL A 1 95 ? -10.381 -5.059 6.573 1.00 82.19 95 VAL A C 1
ATOM 736 O O . VAL A 1 95 ? -11.437 -4.773 7.130 1.00 82.19 95 VAL A O 1
ATOM 739 N N . PHE A 1 96 ? -9.211 -5.011 7.214 1.00 75.56 96 PHE A N 1
ATOM 740 C CA . PHE A 1 96 ? -9.095 -4.683 8.639 1.00 75.56 96 PHE A CA 1
ATOM 741 C C . PHE A 1 96 ? -9.656 -3.287 8.987 1.00 75.56 96 PHE A C 1
ATOM 743 O O . PHE A 1 96 ? -10.149 -3.081 10.091 1.00 75.56 96 PHE A O 1
ATOM 750 N N . LEU A 1 97 ? -9.674 -2.345 8.031 1.00 78.12 97 LEU A N 1
ATOM 751 C CA . LEU A 1 97 ? -10.274 -1.014 8.214 1.00 78.12 97 LEU A CA 1
ATOM 752 C C . LEU A 1 97 ? -11.810 -1.038 8.222 1.00 78.12 97 LEU A C 1
ATOM 754 O O . LEU A 1 97 ? -12.431 -0.058 8.625 1.00 78.12 97 LEU A O 1
ATOM 758 N N . ALA A 1 98 ? -12.429 -2.114 7.730 1.00 70.50 98 ALA A N 1
ATOM 759 C CA . ALA A 1 98 ? -13.881 -2.295 7.727 1.00 70.50 98 ALA A CA 1
ATOM 760 C C . ALA A 1 98 ? -14.408 -2.917 9.030 1.00 70.50 98 ALA A C 1
ATOM 762 O O . ALA A 1 98 ? -15.603 -2.831 9.300 1.00 70.50 98 ALA A O 1
ATOM 763 N N . HIS A 1 99 ? -13.525 -3.522 9.828 1.00 68.81 99 HIS A N 1
ATOM 764 C CA . HIS A 1 99 ? -13.864 -4.242 11.055 1.00 68.81 99 HIS A CA 1
ATOM 765 C C . HIS A 1 99 ? -12.980 -3.779 12.231 1.00 68.81 99 HIS A C 1
ATOM 767 O O . HIS A 1 99 ? -12.238 -4.594 12.794 1.00 68.81 99 HIS A O 1
ATOM 773 N N . PRO A 1 100 ? -13.018 -2.478 12.600 1.00 61.31 100 PRO A N 1
ATOM 774 C CA . PRO A 1 100 ? -12.231 -1.960 13.717 1.00 61.31 100 PRO A CA 1
ATOM 775 C C . PRO A 1 100 ? -12.570 -2.724 15.008 1.00 61.31 100 PRO A C 1
ATOM 777 O O . PRO A 1 100 ? -13.739 -2.919 15.331 1.00 61.31 100 PRO A O 1
ATOM 780 N N . GLY A 1 101 ? -11.549 -3.198 15.728 1.00 57.78 101 GLY A N 1
ATOM 781 C CA . GLY A 1 101 ? -11.700 -3.897 17.014 1.00 57.78 101 GLY A CA 1
ATOM 782 C C . GLY A 1 101 ? -12.025 -5.399 16.951 1.00 57.78 101 GLY A C 1
ATOM 783 O O . GLY A 1 101 ? -11.888 -6.070 17.968 1.00 57.78 101 GLY A O 1
ATOM 784 N N . HIS A 1 102 ? -12.394 -5.957 15.789 1.00 47.38 102 HIS A N 1
ATOM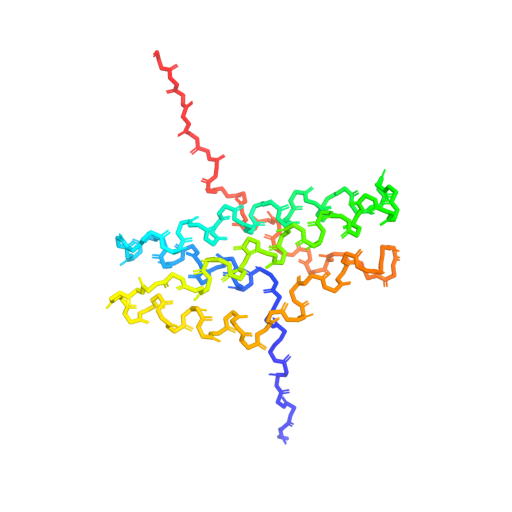 785 C CA . HIS A 1 102 ? -12.671 -7.401 15.629 1.00 47.38 102 HIS A CA 1
ATOM 786 C C . HIS A 1 102 ? -11.496 -8.190 15.033 1.00 47.38 102 HIS A C 1
ATOM 788 O O . HIS A 1 102 ? -11.419 -9.407 15.188 1.00 47.38 102 HIS A O 1
ATOM 794 N N . VAL A 1 103 ? -10.565 -7.503 14.368 1.00 46.97 103 VAL A N 1
ATOM 795 C CA . VAL A 1 103 ? -9.318 -8.073 13.851 1.00 46.97 103 VAL A CA 1
ATOM 796 C C . VAL A 1 103 ? -8.177 -7.374 14.580 1.00 46.97 103 VAL A C 1
ATOM 798 O O . VAL A 1 103 ? -7.990 -6.171 14.400 1.00 46.97 103 VAL A O 1
ATOM 801 N N . GLN A 1 104 ? -7.422 -8.088 15.422 1.00 41.75 104 GLN A N 1
ATOM 802 C CA . GLN A 1 104 ? -6.178 -7.514 15.938 1.00 41.75 104 GLN A CA 1
ATOM 803 C C . GLN A 1 104 ? -5.229 -7.262 14.748 1.00 41.75 104 GLN A C 1
ATOM 805 O O . GLN A 1 104 ? -5.058 -8.167 13.928 1.00 41.75 104 GLN A O 1
ATOM 810 N N . PRO A 1 105 ? -4.566 -6.093 14.643 1.00 46.59 105 PRO A N 1
ATOM 811 C CA . PRO A 1 105 ? -3.556 -5.826 13.608 1.00 46.59 105 PRO A CA 1
ATOM 812 C C . PRO A 1 105 ? -2.295 -6.710 13.702 1.00 46.59 105 PRO A C 1
ATOM 814 O O . PRO A 1 105 ? -1.309 -6.475 13.006 1.00 46.59 105 PRO A O 1
ATOM 817 N N . THR A 1 106 ? -2.282 -7.715 14.577 1.00 46.06 106 THR A N 1
ATOM 818 C CA . THR A 1 106 ? -1.074 -8.346 15.094 1.00 46.06 106 THR A CA 1
ATOM 819 C C . THR A 1 106 ? -0.851 -9.733 14.486 1.00 46.06 106 THR A C 1
ATOM 821 O O . THR A 1 106 ? -1.180 -10.776 15.039 1.00 46.06 106 THR A O 1
ATOM 824 N N . ASN A 1 107 ? -0.100 -9.763 13.388 1.00 40.22 107 ASN A N 1
ATOM 825 C CA . ASN A 1 107 ? 1.152 -10.505 13.495 1.00 40.22 107 ASN A CA 1
ATOM 826 C C . ASN A 1 107 ? 2.209 -9.486 13.941 1.00 40.22 107 ASN A C 1
ATOM 828 O O . ASN A 1 107 ? 2.767 -8.743 13.125 1.00 40.22 107 ASN A O 1
ATOM 832 N N . ASN A 1 108 ? 2.435 -9.473 15.255 1.00 41.84 108 ASN A N 1
ATOM 833 C CA . ASN A 1 108 ? 3.320 -8.611 16.046 1.00 41.84 108 ASN A CA 1
ATOM 834 C C . ASN A 1 108 ? 4.822 -8.665 15.653 1.00 41.84 108 ASN A C 1
ATOM 836 O O . ASN A 1 108 ? 5.677 -8.198 16.400 1.00 41.84 108 ASN A O 1
ATOM 840 N N . GLY A 1 109 ? 5.181 -9.242 14.500 1.00 37.03 109 GLY A N 1
ATOM 841 C CA . GLY A 1 109 ? 6.529 -9.176 13.919 1.00 37.03 109 GLY A CA 1
ATOM 842 C C . GLY A 1 109 ? 6.725 -8.047 12.896 1.00 37.03 109 GLY A C 1
ATOM 843 O O . GLY A 1 109 ? 7.858 -7.676 12.594 1.00 37.03 109 GLY A O 1
ATOM 844 N N . SER A 1 110 ? 5.634 -7.484 12.371 1.00 42.19 110 SER A N 1
ATOM 845 C CA . SER A 1 110 ? 5.633 -6.649 11.158 1.00 42.19 110 SER A CA 1
ATOM 846 C C . SER A 1 110 ? 6.078 -5.202 11.400 1.00 42.19 110 SER A C 1
ATOM 848 O O . SER A 1 110 ? 6.893 -4.671 10.650 1.00 42.19 110 SER A O 1
ATOM 850 N N . GLU A 1 111 ? 5.612 -4.582 12.488 1.00 38.66 111 GLU A N 1
ATOM 851 C CA . GLU A 1 111 ? 6.031 -3.230 12.902 1.00 38.66 111 GLU A CA 1
ATOM 852 C C . GLU A 1 111 ? 7.507 -3.196 13.322 1.00 38.66 111 GLU A C 1
ATOM 854 O O . GLU A 1 111 ? 8.209 -2.201 13.133 1.00 38.66 111 GLU A O 1
ATOM 859 N N . ARG A 1 112 ? 8.011 -4.321 13.843 1.00 42.78 112 ARG A N 1
ATOM 860 C CA . ARG A 1 112 ? 9.390 -4.458 14.320 1.00 42.78 112 ARG A CA 1
ATOM 861 C C . ARG A 1 112 ? 10.408 -4.587 13.178 1.00 42.78 112 ARG A C 1
ATOM 863 O O . ARG A 1 112 ? 11.568 -4.254 13.380 1.00 42.78 112 ARG A O 1
ATOM 870 N N . LEU A 1 113 ? 9.977 -5.013 11.985 1.00 40.84 113 LEU A N 1
ATOM 871 C CA . LEU A 1 113 ? 10.811 -5.093 10.776 1.00 40.84 113 LEU A CA 1
ATOM 872 C C . LEU A 1 113 ? 10.949 -3.751 10.032 1.00 40.84 113 LEU A C 1
ATOM 874 O O . LEU A 1 113 ? 11.879 -3.596 9.247 1.00 40.84 11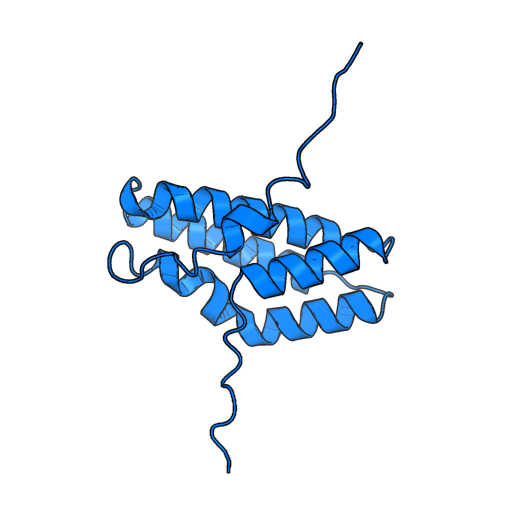3 LEU A O 1
ATOM 878 N N . LEU A 1 114 ? 10.065 -2.777 10.283 1.00 38.34 114 LEU A N 1
ATOM 879 C CA . LEU A 1 114 ? 10.117 -1.442 9.659 1.00 38.34 114 LEU A CA 1
ATOM 880 C C . LEU A 1 114 ? 10.964 -0.430 10.454 1.00 38.34 114 LEU A C 1
ATOM 882 O O . LEU A 1 114 ? 11.389 0.597 9.920 1.00 38.34 114 LEU A O 1
ATOM 886 N N . ARG A 1 115 ? 11.263 -0.733 11.720 1.00 35.53 115 ARG A N 1
ATOM 887 C CA . ARG A 1 115 ? 12.242 -0.009 12.542 1.00 35.53 115 ARG A CA 1
ATOM 888 C C . ARG A 1 115 ? 13.609 -0.705 12.394 1.00 35.53 115 ARG A C 1
ATOM 890 O O . ARG A 1 115 ? 13.979 -1.454 13.295 1.00 35.53 115 ARG A O 1
ATOM 897 N N . PRO A 1 116 ? 14.333 -0.546 11.261 1.00 40.16 116 PRO A N 1
ATOM 898 C CA . PRO A 1 116 ? 15.111 0.676 11.038 1.00 40.16 116 PRO A CA 1
ATOM 899 C C . PRO A 1 116 ? 15.337 1.021 9.542 1.00 40.16 116 PRO A C 1
ATOM 901 O O . PRO A 1 116 ? 16.473 1.042 9.084 1.00 40.16 116 PRO A O 1
ATOM 904 N N . ALA A 1 117 ? 14.288 1.323 8.768 1.00 38.94 117 ALA A N 1
ATOM 905 C CA . ALA A 1 117 ? 14.462 1.975 7.450 1.00 38.94 117 ALA A CA 1
ATOM 906 C C . ALA A 1 117 ? 14.261 3.506 7.507 1.00 38.94 117 ALA A C 1
ATOM 908 O O . ALA A 1 117 ? 14.496 4.212 6.532 1.00 38.94 117 ALA A O 1
ATOM 909 N N . VAL A 1 118 ? 13.849 4.035 8.665 1.00 41.00 118 VAL A N 1
ATOM 910 C CA . VAL A 1 118 ? 13.680 5.475 8.913 1.00 41.00 118 VAL A CA 1
ATOM 911 C C . VAL A 1 118 ? 14.601 5.896 10.053 1.00 41.00 118 VAL A C 1
ATOM 913 O O . VAL A 1 118 ? 14.160 6.247 11.143 1.00 41.00 118 VAL A O 1
ATOM 916 N N . VAL A 1 119 ? 15.910 5.812 9.827 1.00 41.03 119 VAL A N 1
ATOM 917 C CA . VAL A 1 119 ? 16.903 6.475 10.674 1.00 41.03 119 VAL A CA 1
ATOM 918 C C . VAL A 1 119 ? 17.944 7.128 9.763 1.00 41.03 119 VAL A C 1
ATOM 920 O O . VAL A 1 119 ? 18.535 6.469 8.919 1.00 41.03 119 VAL A O 1
ATOM 923 N N . GLN A 1 120 ? 18.159 8.426 10.005 1.00 37.50 120 GLN A N 1
ATOM 924 C CA . GLN A 1 120 ? 19.120 9.366 9.405 1.00 37.50 120 GLN A CA 1
ATOM 925 C C . GLN A 1 120 ? 18.635 10.234 8.231 1.00 37.50 120 GLN A C 1
ATOM 927 O O . GLN A 1 120 ? 18.925 10.000 7.063 1.00 37.50 120 GLN A O 1
ATOM 932 N N . ARG A 1 121 ? 18.091 11.400 8.595 1.00 35.84 121 ARG A N 1
ATOM 933 C CA . ARG A 1 121 ? 18.602 12.659 8.039 1.00 35.84 121 ARG A CA 1
ATOM 934 C C . ARG A 1 121 ? 18.890 13.620 9.192 1.00 35.84 121 ARG A C 1
ATOM 936 O O . ARG A 1 121 ? 18.034 14.387 9.616 1.00 35.84 121 ARG A O 1
ATOM 943 N N . LYS A 1 122 ? 20.096 13.505 9.749 1.00 31.66 122 LYS A N 1
ATOM 944 C CA . LYS A 1 122 ? 20.695 14.536 10.597 1.00 31.66 122 LYS A CA 1
ATOM 945 C C . LYS A 1 122 ? 21.260 15.577 9.629 1.00 31.66 122 LYS A C 1
ATOM 947 O O . LYS A 1 122 ? 22.255 15.304 8.968 1.00 31.66 122 LYS A O 1
ATOM 952 N N . MET A 1 123 ? 20.552 16.689 9.450 1.00 33.50 123 MET A N 1
ATOM 953 C CA . MET A 1 123 ? 21.109 17.849 8.757 1.00 33.50 123 MET A CA 1
ATOM 954 C C . MET A 1 123 ? 22.026 18.561 9.749 1.00 33.50 123 MET A C 1
ATOM 956 O O . MET A 1 123 ? 21.580 18.933 10.837 1.00 33.50 123 MET A O 1
ATOM 960 N N . THR A 1 124 ? 23.303 18.640 9.393 1.00 45.53 124 THR A N 1
ATOM 961 C CA . THR A 1 124 ? 24.243 19.631 9.922 1.00 45.53 124 THR A CA 1
ATOM 962 C C . THR A 1 124 ? 23.869 21.010 9.394 1.00 45.53 124 THR A C 1
ATOM 964 O O . THR A 1 124 ? 23.361 21.067 8.249 1.00 45.53 124 THR A O 1
#